Protein AF-A0A0R2KAX4-F1 (afdb_monomer)

InterPro domains:
  IPR001437 Transcription elongation factor, GreA/GreB, C-terminal [PF01272] (45-103)
  IPR023459 Transcription elongation factor GreA/GreB family [PTHR30437] (50-103)
  IPR036805 Transcription elongation factor, GreA/GreB, N-terminal domain superfamily [SSF46557] (6-61)
  IPR036953 Transcription elongation factor GreA/GreB, C-terminal domain superfamily [G3DSA:3.10.50.30] (38-103)

Organism: NCBI:txid695563

Radius of gyration: 21.83 Å; Cα contacts (8 Å, |Δi|>4): 83; chains: 1; bounding box: 52×24×52 Å

Sequence (103 aa):
MVYFQKMTPEGYKQIKDEIACLKKGRPRRIKILQAARALGDLSENTEYTEEYKIVGRMEADLADGKISFGSPLGQAIMKKEAGTTSTVEAPAGEYKVTIVEVK

Structure (mmCIF, N/CA/C/O backbone):
data_AF-A0A0R2KAX4-F1
#
_entry.id   AF-A0A0R2KAX4-F1
#
loop_
_atom_site.group_PDB
_atom_site.id
_atom_site.type_symbol
_atom_site.label_atom_id
_atom_site.label_alt_id
_atom_site.label_comp_id
_atom_site.label_asym_id
_atom_site.label_entity_id
_atom_site.label_seq_id
_atom_site.pdbx_PDB_ins_code
_atom_site.Cartn_x
_atom_site.Cartn_y
_atom_site.Cartn_z
_atom_site.occupancy
_atom_site.B_iso_or_equiv
_atom_site.auth_seq_id
_atom_site.auth_comp_id
_atom_site.auth_asym_id
_atom_site.auth_atom_id
_atom_site.pdbx_PDB_model_num
ATOM 1 N N . MET A 1 1 ? -3.746 -12.790 18.850 1.00 40.81 1 MET A N 1
ATOM 2 C CA . MET A 1 1 ? -3.837 -12.607 20.315 1.00 40.81 1 MET A CA 1
ATOM 3 C C . MET A 1 1 ? -4.857 -11.506 20.576 1.00 40.81 1 MET A C 1
ATOM 5 O O . MET A 1 1 ? -4.708 -10.435 20.006 1.00 40.81 1 MET A O 1
ATOM 9 N N . VAL A 1 2 ? -5.943 -11.787 21.301 1.00 46.19 2 VAL A N 1
ATOM 10 C CA . VAL A 1 2 ? -6.999 -10.797 21.588 1.00 46.19 2 VAL A CA 1
ATOM 11 C C . VAL A 1 2 ? -6.645 -10.105 22.899 1.00 46.19 2 VAL A C 1
ATOM 13 O O . VAL A 1 2 ? -6.591 -10.754 23.940 1.00 46.19 2 VAL A O 1
ATOM 16 N N . TYR A 1 3 ? -6.369 -8.805 22.848 1.00 45.81 3 TYR A N 1
ATOM 17 C CA . TYR A 1 3 ? -6.066 -8.015 24.037 1.00 45.81 3 TYR A CA 1
ATOM 18 C C . TYR A 1 3 ? -7.372 -7.501 24.643 1.00 45.81 3 TYR A C 1
ATOM 20 O O . TYR A 1 3 ? -8.076 -6.696 24.036 1.00 45.81 3 TYR A O 1
ATOM 28 N N . PHE A 1 4 ? -7.706 -7.973 25.843 1.00 48.31 4 PHE A N 1
ATOM 29 C CA . PHE A 1 4 ? -8.834 -7.450 26.607 1.00 48.31 4 PHE A CA 1
ATOM 30 C C . PHE A 1 4 ? -8.403 -6.186 27.354 1.00 48.31 4 PHE A C 1
ATOM 32 O O . PHE A 1 4 ? -7.695 -6.248 28.357 1.00 48.31 4 PHE A O 1
ATOM 39 N N . GLN A 1 5 ? -8.843 -5.032 26.860 1.00 62.12 5 GLN A N 1
ATOM 40 C CA . GLN A 1 5 ? -8.788 -3.774 27.601 1.00 62.12 5 GLN A CA 1
ATOM 41 C C . GLN A 1 5 ? -9.857 -3.812 28.702 1.00 62.12 5 GLN A C 1
ATOM 43 O O . GLN A 1 5 ? -11.041 -4.007 28.416 1.00 62.12 5 GLN A O 1
ATOM 48 N N . LYS A 1 6 ? -9.451 -3.665 29.971 1.00 63.69 6 LYS A N 1
ATOM 49 C CA . LYS A 1 6 ? -10.396 -3.562 31.092 1.00 63.69 6 LYS A CA 1
ATOM 50 C C . LYS A 1 6 ? -11.102 -2.213 31.003 1.00 63.69 6 LYS A C 1
ATOM 52 O O . LYS A 1 6 ? -10.469 -1.174 31.142 1.00 63.69 6 LYS A O 1
ATOM 57 N N . MET A 1 7 ? -12.409 -2.245 30.780 1.00 71.75 7 MET A N 1
ATOM 58 C CA . MET A 1 7 ? -13.244 -1.057 30.662 1.00 71.75 7 MET A CA 1
ATOM 59 C C . MET A 1 7 ? -14.323 -1.071 31.742 1.00 71.75 7 MET A C 1
ATOM 61 O O . MET A 1 7 ? -14.827 -2.133 32.110 1.00 71.75 7 MET A O 1
ATOM 65 N N . THR A 1 8 ? -14.676 0.104 32.259 1.00 81.06 8 THR A N 1
ATOM 66 C CA . THR A 1 8 ? -15.799 0.244 33.189 1.00 81.06 8 THR A CA 1
ATOM 67 C C . THR A 1 8 ? -17.122 -0.031 32.458 1.00 81.06 8 THR A C 1
ATOM 69 O O . THR A 1 8 ? -17.225 0.216 31.250 1.00 81.06 8 THR A O 1
ATOM 72 N N . PRO A 1 9 ? -18.160 -0.537 33.147 1.00 76.56 9 PRO A N 1
ATOM 73 C CA . PRO A 1 9 ? -19.460 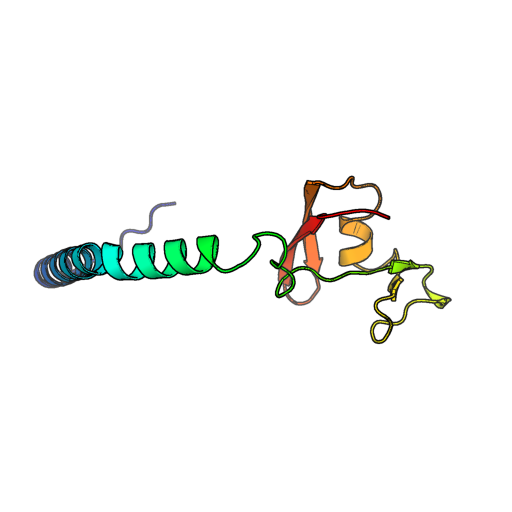-0.811 32.524 1.00 76.56 9 PRO A CA 1
ATOM 74 C C . PRO A 1 9 ? -20.086 0.440 31.880 1.00 76.56 9 PRO A C 1
ATOM 76 O O . PRO A 1 9 ? -20.763 0.341 30.856 1.00 76.56 9 PRO A O 1
ATOM 79 N N . GLU A 1 10 ? -19.798 1.626 32.419 1.00 80.31 10 GLU A N 1
ATOM 80 C CA . GLU A 1 10 ? -20.216 2.914 31.857 1.00 80.31 10 GLU A CA 1
ATOM 81 C C . GLU A 1 10 ? -19.455 3.277 30.578 1.00 80.31 10 GLU A C 1
ATOM 83 O O . GLU A 1 10 ? -20.065 3.736 29.612 1.00 80.31 10 GLU A O 1
ATOM 88 N N . GLY A 1 11 ? -18.139 3.038 30.536 1.00 80.00 11 GLY A N 1
ATOM 89 C CA . GLY A 1 11 ? -17.328 3.245 29.334 1.00 80.00 11 GLY A CA 1
ATOM 90 C C . GLY A 1 11 ? -17.769 2.332 28.189 1.00 80.00 11 GLY A C 1
ATOM 91 O O . GLY A 1 11 ? -17.888 2.776 27.049 1.00 80.00 11 GLY A O 1
ATOM 92 N N . TYR A 1 12 ? -18.131 1.079 28.496 1.00 81.75 12 TYR A N 1
ATOM 93 C CA . TYR A 1 12 ? -18.675 0.152 27.499 1.00 81.75 12 TYR A CA 1
ATOM 94 C C . TYR A 1 12 ? -19.970 0.664 26.875 1.00 81.75 12 TYR A C 1
ATOM 96 O O . TYR A 1 12 ? -20.150 0.569 25.660 1.00 81.75 12 TYR A O 1
ATOM 104 N N . LYS A 1 13 ? -20.858 1.236 27.691 1.00 82.88 13 LYS A N 1
ATOM 105 C CA . LYS A 1 13 ? -22.117 1.807 27.214 1.00 82.88 13 LYS A CA 1
ATOM 106 C C . LYS A 1 13 ? -21.868 3.020 26.313 1.00 82.88 13 LYS A C 1
ATOM 108 O O . LYS A 1 13 ? -22.361 3.031 25.192 1.00 82.88 13 LYS A O 1
ATOM 113 N N . GLN A 1 14 ? -21.016 3.951 26.743 1.00 83.81 14 GLN A N 1
ATOM 114 C CA . GLN A 1 14 ? -20.649 5.141 25.963 1.00 83.81 14 GLN A CA 1
ATOM 115 C C . GLN A 1 14 ? -20.048 4.782 24.600 1.00 83.81 14 GLN A C 1
ATOM 117 O O . GLN A 1 14 ? -20.511 5.276 23.575 1.00 83.81 14 GLN A O 1
ATOM 122 N N . ILE A 1 15 ? -19.088 3.853 24.561 1.00 84.69 15 ILE A N 1
ATOM 123 C CA . ILE A 1 15 ? -18.477 3.410 23.299 1.00 84.69 15 ILE A CA 1
ATOM 124 C C . ILE A 1 15 ? -19.498 2.687 22.417 1.00 84.69 15 ILE A C 1
ATOM 126 O O . ILE A 1 15 ? -19.496 2.846 21.196 1.00 84.69 15 ILE A O 1
ATOM 130 N N . LYS A 1 16 ? -20.394 1.888 23.004 1.00 85.31 16 LYS A N 1
ATOM 131 C CA . LYS A 1 16 ? -21.425 1.174 22.243 1.00 85.31 16 LYS A CA 1
ATOM 132 C C . LYS A 1 16 ? -22.429 2.139 21.609 1.00 85.31 16 LYS A C 1
ATOM 134 O O . LYS A 1 16 ? -22.778 1.954 20.441 1.00 85.31 16 LYS A O 1
ATOM 139 N N . ASP A 1 17 ? -22.848 3.161 22.346 1.00 85.94 17 ASP A N 1
ATOM 140 C CA . ASP A 1 17 ? -23.719 4.229 21.851 1.00 85.94 17 ASP A CA 1
ATOM 141 C C . ASP A 1 17 ? -23.016 5.081 20.782 1.00 85.94 17 ASP A C 1
ATOM 143 O O . ASP A 1 17 ? -23.599 5.369 19.733 1.00 85.94 17 ASP A O 1
ATOM 147 N N . GLU A 1 18 ? -21.732 5.391 20.970 1.00 84.69 18 GLU A N 1
ATOM 148 C CA . GLU A 1 18 ? -20.924 6.108 19.983 1.00 84.69 18 GLU A CA 1
ATOM 149 C C . GLU A 1 18 ? -20.763 5.305 18.686 1.00 84.69 18 GLU A C 1
ATOM 151 O O . GLU A 1 18 ? -21.043 5.816 17.600 1.00 84.69 18 GLU A O 1
ATOM 156 N N . ILE A 1 19 ? -20.435 4.011 18.770 1.00 83.56 19 ILE A N 1
ATOM 157 C CA . ILE A 1 19 ? -20.391 3.115 17.605 1.00 83.56 19 ILE A CA 1
ATOM 158 C C . ILE A 1 19 ? -21.756 3.064 16.910 1.00 83.56 19 ILE A C 1
ATOM 160 O O . ILE A 1 19 ? -21.814 3.048 15.677 1.00 83.56 19 ILE A O 1
ATOM 164 N N . ALA A 1 20 ? -22.859 3.031 17.662 1.00 83.19 20 ALA A N 1
ATOM 165 C CA . ALA A 1 20 ? -24.202 3.024 17.091 1.00 83.19 20 ALA A CA 1
ATOM 166 C C . ALA A 1 20 ? -24.513 4.338 16.352 1.00 83.19 20 ALA A C 1
ATOM 168 O O . ALA A 1 20 ? -25.042 4.304 15.236 1.00 83.19 20 ALA A O 1
ATOM 169 N N . CYS A 1 21 ? -24.130 5.484 16.919 1.00 75.62 21 CYS A N 1
ATOM 170 C CA . CYS A 1 21 ? -24.288 6.798 16.298 1.00 75.62 21 CYS A CA 1
ATOM 171 C C . CYS A 1 21 ? -23.416 6.942 15.036 1.00 75.62 21 CYS A C 1
ATOM 173 O O . CYS A 1 21 ? -23.906 7.300 13.961 1.00 75.62 21 CYS A O 1
ATOM 175 N N . LEU A 1 22 ? -22.145 6.544 15.114 1.00 74.94 22 LEU A N 1
ATOM 176 C CA . LEU A 1 22 ? -21.212 6.557 13.984 1.00 74.94 22 LEU A CA 1
ATOM 177 C C . LEU A 1 22 ? -21.660 5.615 12.857 1.00 74.94 22 LEU A C 1
ATOM 179 O O . LEU A 1 22 ? -21.555 5.961 11.675 1.00 74.94 22 LEU A O 1
ATOM 183 N N . LYS A 1 23 ? -22.236 4.452 13.192 1.00 74.62 23 LYS A N 1
ATOM 184 C CA . LYS A 1 23 ? -22.844 3.544 12.205 1.00 74.62 23 LYS A CA 1
ATOM 185 C C . LYS A 1 23 ? -24.066 4.163 11.520 1.00 74.62 23 LYS A C 1
ATOM 187 O O . LYS A 1 23 ? -24.210 3.974 10.313 1.00 74.62 23 LYS A O 1
ATOM 192 N N . LYS A 1 24 ? -24.892 4.948 12.224 1.00 78.25 24 LYS A N 1
ATOM 193 C CA . LYS A 1 24 ? -26.014 5.695 11.616 1.00 78.25 24 LYS A CA 1
ATOM 194 C C . LYS A 1 24 ? -25.551 6.790 10.644 1.00 78.25 24 LYS A C 1
ATOM 196 O O . LYS A 1 24 ? -26.266 7.076 9.690 1.00 78.25 24 LYS A O 1
ATOM 201 N N . GLY A 1 25 ? -24.355 7.362 10.835 1.00 73.56 25 GLY A N 1
ATOM 202 C CA . GLY A 1 25 ? -23.736 8.343 9.922 1.00 73.56 25 GLY A CA 1
ATOM 203 C C . GLY A 1 25 ? -22.974 7.742 8.727 1.00 73.56 25 GLY A C 1
ATOM 204 O O . GLY A 1 25 ? -22.693 8.435 7.744 1.00 73.56 25 GLY A O 1
ATOM 205 N N . ARG A 1 26 ? -22.683 6.435 8.765 1.00 73.56 26 ARG A N 1
ATOM 206 C CA . ARG A 1 26 ? -22.030 5.664 7.693 1.00 73.56 26 ARG A CA 1
ATOM 207 C C . ARG A 1 26 ? -22.661 5.809 6.289 1.00 73.56 26 ARG A C 1
ATOM 209 O O . ARG A 1 26 ? -21.883 5.935 5.341 1.00 73.56 26 ARG A O 1
ATOM 216 N N . PRO A 1 27 ? -23.999 5.861 6.097 1.00 72.31 27 PRO A N 1
ATOM 217 C CA . PRO A 1 27 ? -24.595 5.971 4.761 1.00 72.31 27 PRO A CA 1
ATOM 218 C C . PRO A 1 27 ? -24.228 7.265 4.027 1.00 72.31 27 PRO A C 1
ATOM 220 O O . PRO A 1 27 ? -24.125 7.250 2.802 1.00 72.31 27 PRO A O 1
ATOM 223 N N . ARG A 1 28 ? -23.964 8.371 4.739 1.00 73.38 28 ARG A N 1
ATOM 224 C CA . ARG A 1 28 ? -23.543 9.627 4.097 1.00 73.38 28 ARG A CA 1
ATOM 225 C C . ARG A 1 28 ? -22.166 9.484 3.448 1.00 73.38 28 ARG A C 1
ATOM 227 O O . ARG A 1 28 ? -21.993 9.883 2.304 1.00 73.38 28 ARG A O 1
ATOM 234 N N . ARG A 1 29 ? -21.212 8.857 4.146 1.00 72.12 29 ARG A N 1
ATOM 235 C CA . ARG A 1 29 ? -19.851 8.626 3.627 1.00 72.12 29 ARG A CA 1
ATOM 236 C C . ARG A 1 29 ? -19.844 7.639 2.459 1.00 72.12 29 ARG A C 1
ATOM 238 O O . ARG A 1 29 ? -19.124 7.857 1.496 1.00 72.12 29 ARG A O 1
ATOM 245 N N . ILE A 1 30 ? -20.689 6.605 2.512 1.00 75.94 30 ILE A N 1
ATOM 246 C CA . ILE A 1 30 ? -20.830 5.633 1.416 1.00 75.94 30 ILE A CA 1
ATOM 247 C C . ILE A 1 30 ? -21.386 6.303 0.156 1.00 75.94 30 ILE A C 1
ATOM 249 O O . ILE A 1 30 ? -20.865 6.054 -0.923 1.00 75.94 30 ILE A O 1
ATOM 253 N N . LYS A 1 31 ? -22.389 7.185 0.275 1.00 77.12 31 LYS A N 1
ATOM 254 C CA . LYS A 1 31 ? -22.920 7.935 -0.877 1.00 77.12 31 LYS A CA 1
ATOM 255 C C . LYS A 1 31 ? -21.875 8.852 -1.509 1.00 77.12 31 LYS A C 1
ATOM 257 O O . LYS A 1 31 ? -21.790 8.911 -2.727 1.00 77.12 31 LYS A O 1
ATOM 262 N N . ILE A 1 32 ? -21.069 9.527 -0.687 1.00 74.94 32 ILE A N 1
ATOM 263 C CA . ILE A 1 32 ? -19.960 10.366 -1.165 1.00 74.94 32 ILE A CA 1
ATOM 264 C C . ILE A 1 32 ? -18.926 9.503 -1.905 1.00 74.94 32 ILE A C 1
ATOM 266 O O . ILE A 1 32 ? -18.531 9.850 -3.011 1.00 74.94 32 ILE A O 1
ATOM 270 N N . LEU A 1 33 ? -18.559 8.343 -1.346 1.00 71.38 33 LEU A N 1
ATOM 271 C CA . LEU A 1 33 ? -17.634 7.398 -1.981 1.00 71.38 33 LEU A CA 1
ATOM 272 C C . LEU A 1 33 ? -18.193 6.817 -3.292 1.00 71.38 33 LEU A C 1
ATOM 274 O O . LEU A 1 33 ? -17.458 6.667 -4.261 1.00 71.38 33 LEU A O 1
ATOM 278 N N . GLN A 1 34 ? -19.490 6.502 -3.343 1.00 73.38 34 GLN A N 1
ATOM 279 C CA . GLN A 1 34 ? -20.158 6.014 -4.553 1.00 73.38 34 GLN A CA 1
ATOM 280 C C . GLN A 1 34 ? -20.226 7.082 -5.645 1.00 73.38 34 GLN A C 1
ATOM 282 O O . GLN A 1 34 ? -19.977 6.769 -6.804 1.00 73.38 34 GLN A O 1
ATOM 287 N N . ALA A 1 35 ? -20.532 8.330 -5.284 1.00 69.31 35 ALA A N 1
ATOM 288 C CA . ALA A 1 35 ? -20.539 9.444 -6.225 1.00 69.31 35 ALA A CA 1
ATOM 289 C C . ALA A 1 35 ? -19.129 9.727 -6.765 1.00 69.31 35 ALA A C 1
ATOM 291 O O . ALA A 1 35 ? -18.972 9.889 -7.969 1.00 69.31 35 ALA A O 1
ATOM 292 N N . ALA A 1 36 ? -18.104 9.696 -5.906 1.00 66.31 36 ALA A N 1
ATOM 293 C CA . ALA A 1 36 ? -16.707 9.813 -6.326 1.00 66.31 36 ALA A CA 1
ATOM 294 C C . ALA A 1 36 ? -16.301 8.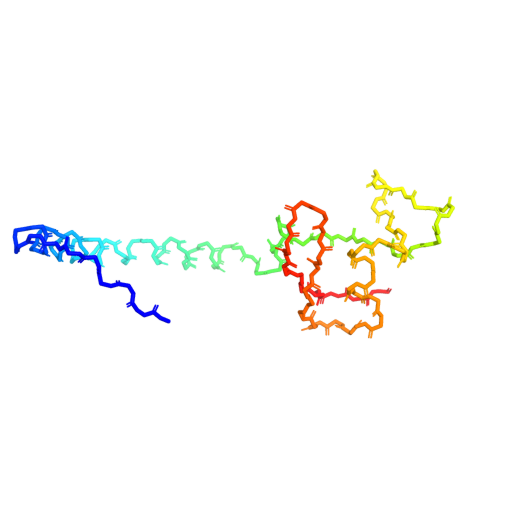681 -7.287 1.00 66.31 36 ALA A C 1
ATOM 296 O O . ALA A 1 36 ? -15.694 8.948 -8.316 1.00 66.31 36 ALA A O 1
ATOM 297 N N . ARG A 1 37 ? -16.723 7.436 -7.015 1.00 64.38 37 ARG A N 1
ATOM 298 C CA . ARG A 1 37 ? -16.491 6.282 -7.903 1.00 64.38 37 ARG A CA 1
ATOM 299 C C . ARG A 1 37 ? -17.208 6.389 -9.256 1.00 64.38 37 ARG A C 1
ATOM 301 O O . ARG A 1 37 ? -16.756 5.791 -10.221 1.00 64.38 37 ARG A O 1
ATOM 308 N N . ALA A 1 38 ? -18.350 7.074 -9.317 1.00 64.19 38 ALA A N 1
ATOM 309 C CA . ALA A 1 38 ? -19.098 7.282 -10.558 1.00 64.19 38 ALA A CA 1
ATOM 310 C C . ALA A 1 38 ? -18.581 8.481 -11.371 1.00 64.19 38 ALA A C 1
ATOM 312 O O . ALA A 1 38 ? -18.784 8.522 -12.580 1.00 64.19 38 ALA A O 1
ATOM 313 N N . LEU A 1 39 ? -17.958 9.456 -10.701 1.00 63.03 39 LEU A N 1
ATOM 314 C CA . LEU A 1 39 ? -17.419 10.670 -11.312 1.00 63.03 39 LEU A CA 1
ATOM 315 C C . LEU A 1 39 ? -15.971 10.494 -11.793 1.00 63.03 39 LEU A C 1
ATOM 317 O O . LEU A 1 39 ? -15.581 11.127 -12.766 1.00 63.03 39 LEU A O 1
ATOM 321 N N . GLY A 1 40 ? -15.187 9.666 -11.103 1.00 51.69 40 GLY A N 1
ATOM 322 C CA . GLY A 1 40 ? -13.780 9.432 -11.396 1.00 51.69 40 GLY A CA 1
ATOM 323 C C . GLY A 1 40 ? -13.559 8.023 -11.914 1.00 51.69 40 GLY A C 1
ATOM 324 O O . GLY A 1 40 ? -13.829 7.044 -11.215 1.00 51.69 40 GLY A O 1
ATOM 325 N N . ASP A 1 41 ? -13.067 7.948 -13.142 1.00 52.53 41 ASP A N 1
ATOM 326 C CA . ASP A 1 41 ? -12.449 6.780 -13.746 1.00 52.53 41 ASP A CA 1
ATOM 327 C C . ASP A 1 41 ? -11.589 6.044 -12.698 1.00 52.53 41 ASP A C 1
ATOM 329 O O . ASP A 1 41 ? -10.650 6.609 -12.136 1.00 52.53 41 ASP A O 1
ATOM 333 N N . LEU A 1 42 ? -11.908 4.780 -12.387 1.00 52.19 42 LEU A N 1
ATOM 334 C CA . LEU A 1 42 ? -11.133 3.981 -11.418 1.00 52.19 42 LEU A CA 1
ATOM 335 C C . LEU A 1 42 ? -9.665 3.776 -11.854 1.00 52.19 42 LEU A C 1
ATOM 337 O O . LEU A 1 42 ? -8.888 3.180 -11.108 1.00 52.19 42 LEU A O 1
ATOM 341 N N . SER A 1 43 ? -9.300 4.240 -13.052 1.00 51.59 43 SER A N 1
ATOM 342 C CA . SER A 1 43 ? -7.951 4.210 -13.601 1.00 51.59 43 SER A CA 1
ATOM 343 C C . SER A 1 43 ? -6.977 5.171 -12.907 1.00 51.59 43 SER A C 1
ATOM 345 O O . SER A 1 43 ? -5.770 4.975 -13.022 1.00 51.59 43 SER A O 1
ATOM 347 N N . GLU A 1 44 ? -7.454 6.183 -12.176 1.00 48.31 44 GLU A N 1
ATOM 348 C CA . GLU A 1 44 ? -6.596 7.185 -11.525 1.00 48.31 44 GLU A CA 1
ATOM 349 C C . GLU A 1 44 ? -6.386 6.907 -10.030 1.00 48.31 44 GLU A C 1
ATOM 351 O O . GLU A 1 44 ? -6.453 7.796 -9.188 1.00 48.31 44 GLU A O 1
ATOM 356 N N . ASN A 1 45 ? -6.037 5.673 -9.661 1.00 50.66 45 ASN A N 1
ATOM 357 C CA . ASN A 1 45 ? -5.310 5.446 -8.401 1.00 50.66 45 ASN A CA 1
ATOM 358 C C . ASN A 1 45 ? -3.827 5.873 -8.545 1.00 50.66 45 ASN A C 1
ATOM 360 O O . ASN A 1 45 ? -2.910 5.197 -8.071 1.00 50.66 45 ASN A O 1
ATOM 364 N N . THR A 1 46 ? -3.584 6.965 -9.271 1.00 51.53 46 THR A N 1
ATOM 365 C CA . THR A 1 46 ? -2.277 7.548 -9.594 1.00 51.53 46 THR A CA 1
ATOM 366 C C . THR A 1 46 ? -1.618 8.173 -8.369 1.00 51.53 46 THR A C 1
ATOM 368 O O . THR A 1 46 ? -0.398 8.238 -8.320 1.00 51.53 46 THR A O 1
ATOM 371 N N . GLU A 1 47 ? -2.383 8.531 -7.331 1.00 53.31 47 GLU A N 1
ATOM 372 C CA . GLU A 1 47 ? -1.825 9.060 -6.075 1.00 53.31 47 GLU A CA 1
ATOM 373 C C . GLU A 1 47 ? -0.985 8.032 -5.286 1.00 53.31 47 GLU A C 1
ATOM 375 O O . GLU A 1 47 ? -0.194 8.420 -4.432 1.00 53.31 47 GLU A O 1
ATOM 380 N N . TYR A 1 48 ? -1.126 6.728 -5.564 1.00 56.53 48 TYR A N 1
ATOM 381 C CA . TYR A 1 48 ? -0.381 5.651 -4.886 1.00 56.53 48 TYR A CA 1
ATOM 382 C C . TYR A 1 48 ? 0.404 4.744 -5.840 1.00 56.53 48 TYR A C 1
ATOM 384 O O . TYR A 1 48 ? 0.952 3.726 -5.409 1.00 56.53 48 TYR A O 1
ATOM 392 N N . THR A 1 49 ? 0.427 5.074 -7.131 1.00 67.69 49 THR A N 1
ATOM 393 C CA . THR A 1 49 ? 1.100 4.270 -8.153 1.00 67.69 49 THR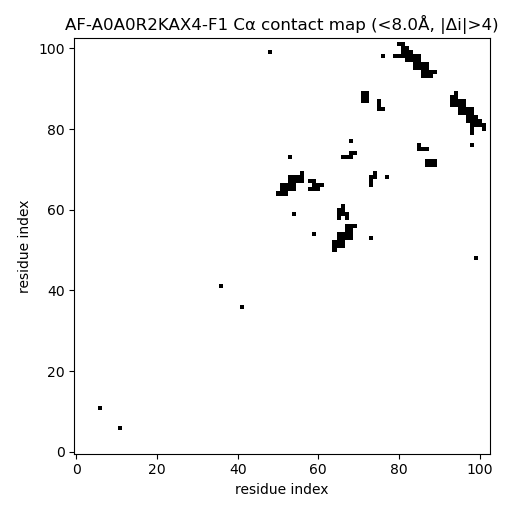 A CA 1
ATOM 394 C C . THR A 1 49 ? 2.310 5.040 -8.648 1.00 67.69 49 THR A C 1
ATOM 396 O O . THR A 1 49 ? 2.164 6.051 -9.325 1.00 67.69 49 THR A O 1
ATOM 399 N N . GLU A 1 50 ? 3.502 4.555 -8.314 1.00 75.81 50 GLU A N 1
ATOM 400 C CA . GLU A 1 50 ? 4.761 5.154 -8.752 1.00 75.81 50 GLU A CA 1
ATOM 401 C C . GLU A 1 50 ? 5.469 4.240 -9.754 1.00 75.81 50 GLU A C 1
ATOM 403 O O . GLU A 1 50 ? 5.541 3.022 -9.563 1.00 75.81 50 GLU A O 1
ATOM 408 N N . GLU A 1 51 ? 5.970 4.829 -10.842 1.00 82.19 51 GLU A N 1
ATOM 409 C CA . GLU A 1 51 ? 6.709 4.119 -11.885 1.00 82.19 51 GLU A CA 1
ATOM 410 C C . GLU A 1 51 ? 8.210 4.210 -11.591 1.00 82.19 51 GLU A C 1
ATOM 412 O O . GLU A 1 51 ? 8.762 5.296 -11.426 1.00 82.19 51 GLU A O 1
ATOM 417 N N . TYR A 1 52 ? 8.874 3.055 -11.534 1.00 84.69 52 TYR A N 1
ATOM 418 C CA . TYR A 1 52 ? 10.304 2.964 -11.267 1.00 84.69 52 TYR A CA 1
ATOM 419 C C . TYR A 1 52 ? 10.991 2.078 -12.297 1.00 84.69 52 TYR A C 1
ATOM 421 O O . TYR A 1 52 ? 10.492 1.008 -12.652 1.00 84.69 52 TYR A O 1
ATOM 429 N N . LYS A 1 53 ? 12.188 2.482 -12.726 1.00 86.25 53 LYS A N 1
ATOM 430 C CA . LYS A 1 53 ? 13.014 1.707 -13.652 1.00 86.25 53 LYS A CA 1
ATOM 431 C C . LYS A 1 53 ? 14.149 1.016 -12.913 1.00 8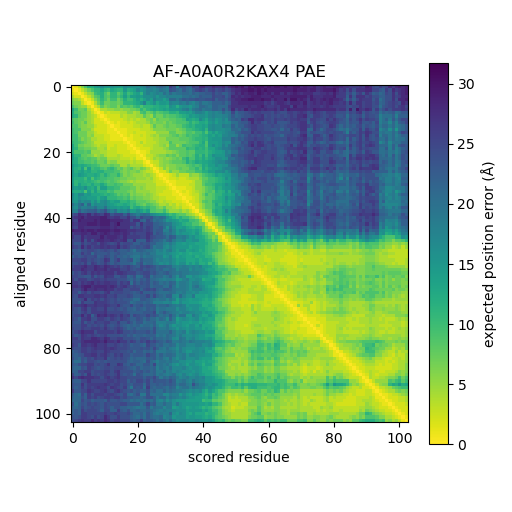6.25 53 LYS A C 1
ATOM 433 O O . LYS A 1 53 ? 14.986 1.674 -12.298 1.00 86.25 53 LYS A O 1
ATOM 438 N N . ILE A 1 54 ? 14.213 -0.310 -13.007 1.00 86.75 54 ILE A N 1
ATOM 439 C CA . ILE A 1 54 ? 15.313 -1.080 -12.421 1.00 86.75 54 ILE A CA 1
ATOM 440 C C . ILE A 1 54 ? 16.541 -0.971 -13.330 1.00 86.75 54 ILE A C 1
ATOM 442 O O . ILE A 1 54 ? 16.489 -1.343 -14.501 1.00 86.75 54 ILE A O 1
A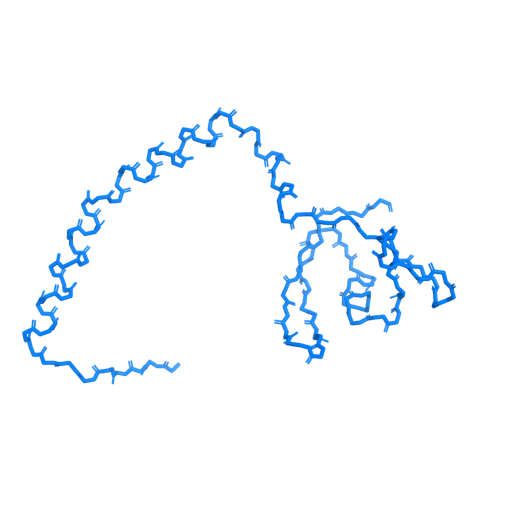TOM 446 N N . VAL A 1 55 ? 17.649 -0.471 -12.789 1.00 87.94 55 VAL A N 1
ATOM 447 C CA . VAL A 1 55 ? 18.912 -0.252 -13.513 1.00 87.94 55 VAL A CA 1
ATOM 448 C C . VAL A 1 55 ? 20.119 -0.801 -12.744 1.00 87.94 55 VAL A C 1
ATOM 450 O O . VAL A 1 55 ? 20.006 -1.282 -11.608 1.00 87.94 55 VAL A O 1
ATOM 453 N N . GLY A 1 56 ? 21.300 -0.759 -13.367 1.00 87.31 56 GLY A N 1
ATOM 454 C CA . GLY A 1 56 ? 22.563 -1.102 -12.718 1.00 87.31 56 GLY A CA 1
ATOM 455 C C . GLY A 1 56 ? 22.930 -0.133 -11.589 1.00 87.31 56 GLY A C 1
ATOM 456 O O . GLY A 1 56 ? 22.483 1.009 -11.559 1.00 87.31 56 GLY A O 1
ATOM 457 N N . ARG A 1 57 ? 23.797 -0.560 -10.658 1.00 84.88 57 ARG A N 1
ATOM 458 C CA . ARG A 1 57 ? 24.258 0.293 -9.539 1.00 84.88 57 ARG A CA 1
ATOM 459 C C . ARG A 1 57 ? 24.862 1.628 -9.986 1.00 84.88 57 ARG A C 1
ATOM 461 O O . ARG A 1 57 ? 24.743 2.599 -9.256 1.00 84.88 57 ARG A O 1
ATOM 468 N N . MET A 1 58 ? 25.516 1.658 -11.145 1.00 86.31 58 MET A N 1
ATOM 469 C CA . MET A 1 58 ? 26.177 2.859 -11.667 1.00 86.31 58 MET A CA 1
ATOM 470 C C . MET A 1 58 ? 25.207 3.857 -12.315 1.00 86.31 58 MET A C 1
ATOM 472 O O . MET A 1 58 ? 25.572 5.008 -12.500 1.00 86.31 58 MET A O 1
ATOM 476 N N . GLU A 1 59 ? 23.990 3.424 -12.651 1.00 83.62 59 GLU A N 1
ATOM 477 C CA . GLU A 1 59 ? 22.985 4.216 -13.378 1.00 83.62 59 GLU A CA 1
ATOM 478 C C . GLU A 1 59 ? 21.782 4.589 -12.499 1.00 83.62 59 GLU A C 1
ATOM 480 O O . GLU A 1 59 ? 20.807 5.163 -12.983 1.00 83.62 59 GLU A O 1
ATOM 485 N N . ALA A 1 60 ? 21.816 4.210 -11.219 1.00 86.62 60 ALA A N 1
ATOM 486 C CA . ALA A 1 60 ? 20.729 4.444 -10.285 1.00 86.62 60 ALA A CA 1
ATOM 487 C C . ALA A 1 60 ? 20.651 5.922 -9.901 1.00 86.62 60 ALA A C 1
ATOM 489 O O . ALA A 1 60 ? 21.628 6.502 -9.432 1.00 86.62 60 ALA A O 1
ATOM 490 N N . ASP A 1 61 ? 19.464 6.495 -10.063 1.00 85.88 61 ASP A N 1
ATOM 491 C CA . ASP A 1 61 ? 19.171 7.896 -9.802 1.00 85.88 61 ASP A CA 1
ATOM 492 C C . ASP A 1 61 ? 17.722 8.011 -9.310 1.00 85.88 61 ASP A C 1
ATOM 494 O O . ASP A 1 61 ? 16.778 7.772 -10.061 1.00 85.88 61 ASP A O 1
ATOM 498 N N .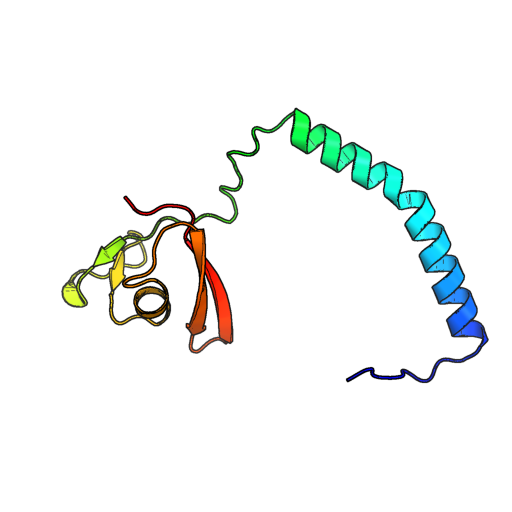 LEU A 1 62 ? 17.532 8.329 -8.024 1.00 81.44 62 LEU A N 1
ATOM 499 C CA . LEU A 1 62 ? 16.189 8.420 -7.441 1.00 81.44 62 LEU A CA 1
ATOM 500 C C . LEU A 1 62 ? 15.399 9.621 -7.974 1.00 81.44 62 LEU A C 1
ATOM 502 O O . LEU A 1 62 ? 14.173 9.554 -7.986 1.00 81.44 62 LEU A O 1
ATOM 506 N N . ALA A 1 63 ? 16.069 10.698 -8.398 1.00 83.69 63 ALA A N 1
ATOM 507 C CA . ALA A 1 63 ? 15.386 11.874 -8.934 1.00 83.69 63 ALA A CA 1
ATOM 508 C C . ALA A 1 63 ? 14.750 11.569 -10.299 1.00 83.69 63 ALA A C 1
ATOM 510 O O . ALA A 1 63 ? 13.697 12.111 -10.620 1.00 83.69 63 ALA A O 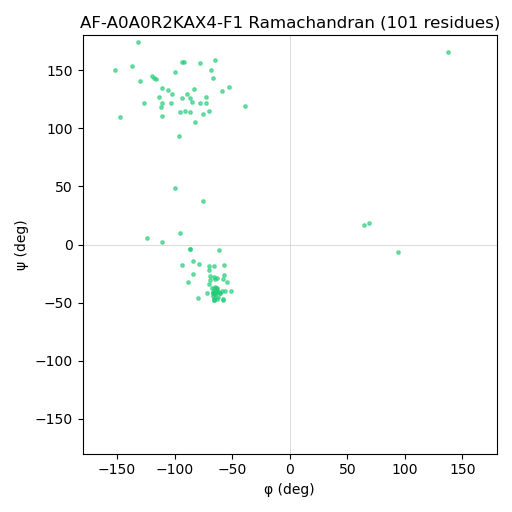1
ATOM 511 N N . ASP A 1 64 ? 15.358 10.655 -11.056 1.00 82.25 64 ASP A N 1
ATOM 512 C CA . ASP A 1 64 ? 14.887 10.188 -12.362 1.00 82.25 64 ASP A CA 1
ATOM 513 C C . ASP A 1 64 ? 14.049 8.889 -12.279 1.00 82.25 64 ASP A C 1
ATOM 515 O O . ASP A 1 64 ? 13.798 8.238 -13.293 1.00 82.25 64 ASP A O 1
ATOM 519 N N . GLY A 1 65 ? 13.661 8.449 -11.071 1.00 82.81 65 GLY A N 1
ATOM 520 C CA . GLY A 1 65 ? 12.885 7.214 -10.867 1.00 82.81 65 GLY A CA 1
ATOM 521 C C . GLY A 1 65 ? 13.656 5.920 -11.177 1.00 82.81 65 GLY A C 1
ATOM 522 O O . GLY A 1 65 ? 13.062 4.858 -11.377 1.00 82.81 65 GLY A O 1
ATOM 523 N N . LYS A 1 66 ? 14.991 5.974 -11.225 1.00 88.00 66 LYS A N 1
ATOM 524 C CA . LYS A 1 66 ? 15.875 4.838 -11.515 1.00 88.00 66 LYS A CA 1
ATOM 525 C C . LYS A 1 66 ? 16.378 4.197 -10.230 1.00 88.00 66 LYS A C 1
ATOM 527 O O . LYS A 1 66 ? 17.185 4.756 -9.490 1.00 88.00 66 LYS A O 1
ATOM 532 N N . ILE A 1 67 ? 15.962 2.962 -9.989 1.00 88.25 67 ILE A N 1
ATOM 533 C CA . ILE A 1 67 ? 16.320 2.202 -8.794 1.00 88.25 67 ILE A CA 1
ATOM 534 C C . ILE A 1 67 ? 17.351 1.136 -9.155 1.00 88.25 67 ILE A C 1
ATOM 536 O O . ILE A 1 67 ? 17.173 0.374 -10.100 1.00 88.25 67 ILE A O 1
ATOM 540 N N . SER A 1 68 ? 18.426 1.022 -8.372 1.00 88.69 68 SER A N 1
ATOM 541 C CA . SER A 1 68 ? 19.367 -0.086 -8.567 1.00 88.69 68 SER A CA 1
ATOM 542 C C . SER A 1 68 ? 18.720 -1.435 -8.231 1.00 88.69 68 SER A C 1
ATOM 544 O O . SER A 1 68 ? 18.025 -1.554 -7.219 1.00 88.69 68 SER A O 1
ATOM 546 N N . PHE A 1 69 ? 19.047 -2.491 -8.979 1.00 84.75 69 PHE A N 1
ATOM 547 C CA . PHE A 1 69 ? 18.654 -3.868 -8.623 1.00 84.75 69 PHE A CA 1
ATOM 548 C C . PHE A 1 69 ? 19.137 -4.307 -7.224 1.00 84.75 69 PHE A C 1
ATOM 550 O O . PHE A 1 69 ? 18.670 -5.305 -6.684 1.00 84.75 69 PHE A O 1
ATOM 557 N N . GLY A 1 70 ? 20.114 -3.597 -6.649 1.00 84.56 70 GLY A N 1
ATOM 558 C CA . GLY A 1 70 ? 20.663 -3.866 -5.325 1.00 84.56 70 GLY A CA 1
ATOM 559 C C . GLY A 1 70 ? 19.906 -3.205 -4.173 1.00 84.56 70 GLY A C 1
ATOM 560 O O . GLY A 1 70 ? 20.302 -3.422 -3.031 1.00 84.56 70 GLY A O 1
ATOM 561 N N . SER A 1 71 ? 18.880 -2.390 -4.441 1.00 86.81 71 SER A N 1
ATOM 562 C CA . SER A 1 71 ? 18.072 -1.776 -3.383 1.00 86.81 71 SER A CA 1
ATOM 563 C C . SER A 1 71 ? 17.072 -2.784 -2.799 1.00 86.81 71 SER A C 1
ATOM 565 O O . SER A 1 71 ? 16.678 -3.713 -3.506 1.00 86.81 71 SER A O 1
ATOM 567 N N . PRO A 1 72 ? 16.605 -2.601 -1.549 1.00 87.06 72 PRO A N 1
ATOM 568 C CA . PRO A 1 72 ? 15.592 -3.480 -0.966 1.00 87.06 72 PRO A CA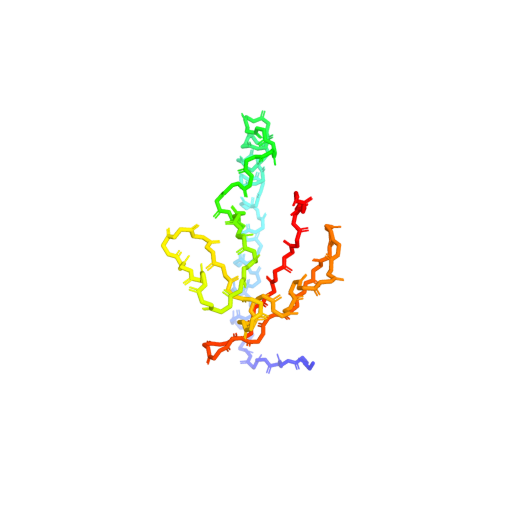 1
ATOM 569 C C . PRO A 1 72 ? 14.313 -3.552 -1.807 1.00 87.06 72 PRO A C 1
ATOM 571 O O . PRO A 1 72 ? 13.766 -4.630 -2.019 1.00 87.06 72 PRO A O 1
ATOM 574 N N . LEU A 1 73 ? 13.879 -2.408 -2.350 1.00 85.31 73 LEU A N 1
ATOM 575 C CA . LEU A 1 73 ? 12.720 -2.331 -3.237 1.00 85.31 73 LEU A CA 1
ATOM 576 C C . LEU A 1 73 ? 12.977 -3.079 -4.546 1.00 85.31 73 LEU A C 1
ATOM 578 O O . LEU A 1 73 ? 12.167 -3.913 -4.937 1.00 85.31 73 LEU A O 1
ATOM 582 N N . GLY A 1 74 ? 14.130 -2.833 -5.175 1.00 85.81 74 GLY A N 1
ATOM 583 C CA . GLY A 1 74 ? 14.542 -3.487 -6.414 1.00 85.81 74 GLY A CA 1
ATOM 584 C C . GLY A 1 74 ? 14.602 -5.004 -6.260 1.00 85.81 74 GLY A C 1
ATOM 585 O O . GLY A 1 74 ? 14.024 -5.710 -7.072 1.00 85.81 74 GLY A O 1
ATOM 586 N N . GLN A 1 75 ? 15.216 -5.510 -5.188 1.00 85.56 75 GLN A N 1
ATOM 587 C CA . GLN A 1 75 ? 15.312 -6.946 -4.901 1.00 85.56 75 GLN A CA 1
ATOM 588 C C . GLN A 1 75 ? 13.950 -7.599 -4.646 1.00 85.56 75 GLN A C 1
ATOM 590 O O . GLN A 1 75 ? 13.736 -8.734 -5.071 1.00 85.56 75 GLN A O 1
ATOM 595 N N . ALA A 1 76 ? 13.034 -6.892 -3.980 1.00 84.69 76 ALA A N 1
ATOM 596 C CA . ALA A 1 76 ? 11.709 -7.406 -3.653 1.00 84.69 76 ALA A CA 1
ATOM 597 C C . ALA A 1 76 ? 10.797 -7.548 -4.883 1.00 84.69 76 ALA A C 1
ATOM 599 O O . ALA A 1 76 ? 9.984 -8.472 -4.933 1.00 84.69 76 ALA A O 1
ATOM 600 N N . ILE A 1 77 ? 10.935 -6.656 -5.871 1.00 84.31 77 ILE A N 1
ATOM 601 C CA . ILE A 1 77 ? 10.154 -6.696 -7.120 1.00 84.31 77 ILE A CA 1
ATOM 602 C C . ILE A 1 77 ? 10.876 -7.444 -8.254 1.00 84.31 77 ILE A C 1
ATOM 604 O O . ILE A 1 77 ? 10.239 -7.861 -9.220 1.00 84.31 77 ILE A O 1
ATOM 608 N N . MET A 1 78 ? 12.196 -7.649 -8.155 1.00 81.31 78 MET A N 1
ATOM 609 C CA . MET A 1 78 ? 12.978 -8.354 -9.174 1.00 81.31 78 MET A CA 1
ATOM 610 C C . MET A 1 78 ? 12.446 -9.780 -9.370 1.00 81.31 78 MET A C 1
ATOM 612 O O . MET A 1 78 ? 12.279 -10.530 -8.408 1.00 81.31 78 MET A O 1
ATOM 616 N N . LYS A 1 79 ? 12.236 -10.184 -10.630 1.00 78.44 79 LYS A N 1
ATOM 617 C CA . LYS A 1 79 ? 11.685 -11.501 -11.025 1.00 78.44 79 LYS A CA 1
ATOM 618 C C . LYS A 1 79 ? 10.240 -11.765 -10.572 1.00 78.44 79 LYS A C 1
ATOM 620 O O . LYS A 1 79 ? 9.816 -12.921 -10.557 1.00 78.44 79 LYS A O 1
ATOM 625 N N . LYS A 1 80 ? 9.491 -10.734 -10.187 1.00 81.12 80 LYS A N 1
ATOM 626 C CA . LYS A 1 80 ? 8.058 -10.835 -9.899 1.00 81.12 80 LYS A CA 1
ATOM 627 C C . LYS A 1 80 ? 7.255 -10.333 -11.093 1.00 81.12 80 LYS A C 1
ATOM 629 O O . LYS A 1 80 ? 7.695 -9.444 -11.814 1.00 81.12 80 LYS A O 1
ATOM 634 N N . GLU A 1 81 ? 6.083 -10.917 -11.290 1.00 78.50 81 GLU A N 1
ATOM 635 C CA . GLU A 1 81 ? 5.179 -10.554 -12.380 1.00 78.50 81 GLU A CA 1
ATOM 636 C C . GLU A 1 81 ? 4.160 -9.506 -11.917 1.00 78.50 81 GLU A C 1
ATOM 638 O O . GLU A 1 81 ? 3.861 -9.396 -10.718 1.00 78.50 81 GLU A O 1
ATOM 643 N N . ALA A 1 82 ? 3.612 -8.751 -12.875 1.00 81.88 82 ALA A N 1
ATOM 644 C CA . ALA A 1 82 ? 2.512 -7.823 -12.630 1.00 81.88 82 ALA A CA 1
ATOM 645 C C . ALA A 1 82 ? 1.347 -8.535 -11.917 1.00 81.88 82 ALA A C 1
ATOM 647 O O . ALA A 1 82 ? 0.985 -9.662 -12.249 1.00 81.88 82 ALA A O 1
ATOM 648 N N . GLY A 1 83 ? 0.793 -7.889 -10.894 1.00 80.75 83 GLY A N 1
ATOM 649 C CA . GLY A 1 83 ? -0.225 -8.438 -9.997 1.00 80.75 83 GLY A CA 1
ATOM 650 C C . GLY A 1 83 ? 0.323 -9.078 -8.718 1.00 80.75 83 GLY A C 1
ATOM 651 O O . GLY A 1 83 ? -0.458 -9.418 -7.829 1.00 80.75 83 GLY A O 1
ATOM 652 N N . THR A 1 84 ? 1.646 -9.218 -8.570 1.00 81.50 84 THR A N 1
ATOM 653 C CA . THR A 1 84 ? 2.238 -9.793 -7.354 1.00 81.50 84 THR A CA 1
ATOM 654 C C . THR A 1 84 ? 2.469 -8.730 -6.281 1.00 81.50 84 THR A C 1
ATOM 656 O O . THR A 1 84 ? 3.155 -7.731 -6.506 1.00 81.50 84 THR A O 1
ATOM 659 N N . THR A 1 85 ? 1.948 -8.969 -5.076 1.00 83.62 85 THR A N 1
ATOM 660 C CA . THR A 1 85 ? 2.287 -8.186 -3.881 1.00 83.62 85 THR A CA 1
ATOM 661 C C . THR A 1 85 ? 3.559 -8.734 -3.239 1.00 83.62 85 THR A C 1
ATOM 663 O O . THR A 1 85 ? 3.609 -9.904 -2.857 1.00 83.62 85 THR A O 1
ATOM 666 N N . SER A 1 86 ? 4.574 -7.884 -3.094 1.00 83.12 86 SER A N 1
ATOM 667 C CA . SER A 1 86 ? 5.849 -8.215 -2.455 1.00 83.12 86 SER A CA 1
ATOM 668 C C . SER A 1 86 ? 6.074 -7.356 -1.217 1.00 83.12 86 SER A C 1
ATOM 670 O O . SER A 1 86 ? 5.709 -6.182 -1.164 1.00 83.12 86 SER A O 1
ATOM 672 N N . THR A 1 87 ? 6.673 -7.964 -0.203 1.00 85.62 87 THR A N 1
ATOM 673 C CA . THR A 1 87 ? 7.083 -7.277 1.019 1.00 85.62 87 THR A CA 1
ATOM 674 C C . THR A 1 87 ? 8.505 -6.755 0.838 1.00 85.62 87 THR A C 1
ATOM 676 O O . THR A 1 87 ? 9.387 -7.505 0.424 1.00 85.62 87 THR A O 1
ATOM 679 N N . VAL A 1 88 ? 8.714 -5.476 1.131 1.00 86.06 88 VAL A N 1
ATOM 680 C CA . VAL A 1 88 ? 9.997 -4.781 1.031 1.00 86.06 88 VAL A CA 1
ATOM 681 C C . VAL A 1 88 ? 10.485 -4.463 2.434 1.00 86.06 88 VAL A C 1
ATOM 683 O O . VAL A 1 88 ? 9.821 -3.747 3.181 1.00 86.06 88 VAL A O 1
ATOM 686 N N . GLU A 1 89 ? 11.669 -4.952 2.779 1.00 83.50 89 GLU A N 1
ATOM 687 C CA . GLU A 1 89 ? 12.318 -4.662 4.057 1.00 83.50 89 GLU A CA 1
ATOM 688 C C . GLU A 1 89 ? 13.304 -3.501 3.876 1.00 83.50 89 GLU A C 1
ATOM 690 O O . GLU A 1 89 ? 14.454 -3.696 3.481 1.00 83.50 89 GLU A O 1
ATOM 695 N N . ALA A 1 90 ? 12.859 -2.267 4.123 1.00 82.88 90 ALA A N 1
ATOM 696 C CA . ALA A 1 90 ? 13.745 -1.107 4.097 1.00 82.88 90 ALA A CA 1
ATOM 697 C C . ALA A 1 90 ? 14.323 -0.806 5.493 1.00 82.88 90 ALA A C 1
ATOM 699 O O . ALA A 1 90 ? 13.705 -1.138 6.504 1.00 82.88 90 ALA A O 1
ATOM 700 N N . PRO A 1 91 ? 15.471 -0.102 5.588 1.00 80.31 91 PRO A N 1
ATOM 701 C CA . PRO A 1 91 ? 16.066 0.278 6.875 1.00 80.31 91 PRO A CA 1
ATOM 702 C C . PRO A 1 91 ? 15.128 1.093 7.780 1.00 80.31 91 PRO A C 1
ATOM 704 O O . PRO A 1 91 ? 15.274 1.078 8.997 1.00 80.31 91 PRO A O 1
ATOM 707 N N . ALA A 1 92 ? 14.172 1.809 7.180 1.00 76.81 92 ALA A N 1
ATOM 708 C CA . ALA A 1 92 ? 13.175 2.622 7.873 1.00 76.81 92 ALA A CA 1
ATOM 709 C C . ALA A 1 92 ? 11.912 1.839 8.294 1.00 76.81 92 ALA A C 1
ATOM 711 O O . ALA A 1 92 ? 11.038 2.410 8.944 1.00 76.81 92 ALA A O 1
ATOM 712 N N . GLY A 1 93 ? 11.800 0.558 7.928 1.00 79.25 93 GLY A N 1
ATOM 713 C CA . GLY A 1 93 ? 10.641 -0.289 8.205 1.00 79.25 93 GLY A CA 1
ATOM 714 C C . GLY A 1 93 ? 10.233 -1.160 7.015 1.00 79.25 93 GLY 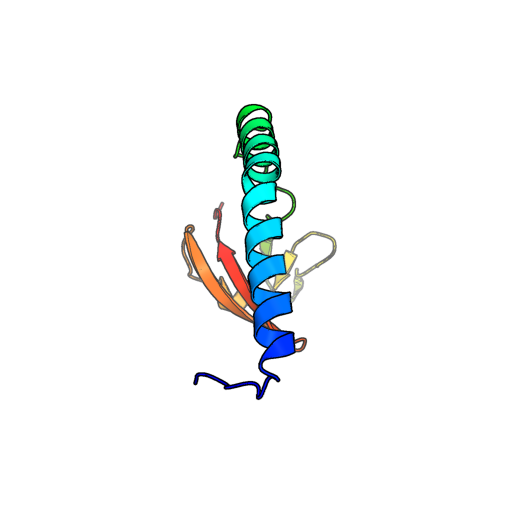A C 1
ATOM 715 O O . GLY A 1 93 ? 10.649 -0.944 5.876 1.00 79.25 93 GLY A O 1
ATOM 716 N N . GLU A 1 94 ? 9.396 -2.156 7.294 1.00 85.75 94 GLU A N 1
ATOM 717 C CA . GLU A 1 94 ? 8.812 -3.037 6.284 1.00 85.75 94 GLU A CA 1
ATOM 718 C C . GLU A 1 94 ? 7.572 -2.386 5.650 1.00 85.75 94 GLU A C 1
ATOM 720 O O . GLU A 1 94 ? 6.697 -1.881 6.359 1.00 85.75 94 GLU A O 1
ATOM 725 N N . TYR A 1 95 ? 7.464 -2.424 4.321 1.00 82.12 95 TYR A N 1
ATOM 726 C CA . TYR A 1 95 ? 6.268 -1.993 3.593 1.00 82.12 95 TYR A CA 1
ATOM 727 C C . TYR A 1 95 ? 5.909 -2.971 2.472 1.00 82.12 95 TYR A C 1
ATOM 729 O O . TYR A 1 95 ? 6.756 -3.684 1.942 1.00 82.12 95 TYR A O 1
ATOM 737 N N . LYS A 1 96 ? 4.625 -3.030 2.108 1.00 82.12 96 LYS A N 1
ATOM 738 C CA . LYS A 1 96 ? 4.128 -3.906 1.038 1.00 82.12 96 LYS A CA 1
ATOM 739 C C . LYS A 1 96 ? 3.894 -3.102 -0.226 1.00 82.12 96 LYS A C 1
ATOM 741 O O . LYS A 1 96 ? 3.183 -2.101 -0.188 1.00 82.12 96 LYS A O 1
ATOM 746 N N . VAL A 1 97 ? 4.433 -3.586 -1.336 1.00 83.19 97 VAL A N 1
ATOM 747 C CA . VAL A 1 97 ? 4.215 -3.021 -2.669 1.00 83.19 97 VAL A CA 1
ATOM 748 C C . VAL A 1 97 ? 3.493 -4.035 -3.533 1.00 83.19 97 VAL A C 1
ATOM 750 O O . VAL A 1 97 ? 3.747 -5.234 -3.440 1.00 83.19 97 VAL A O 1
ATOM 753 N N . THR A 1 98 ? 2.580 -3.567 -4.374 1.00 83.50 98 THR A N 1
ATOM 754 C CA . THR A 1 98 ? 1.931 -4.412 -5.379 1.00 83.50 98 THR A CA 1
ATOM 755 C C . THR A 1 98 ? 2.367 -3.935 -6.744 1.00 83.50 98 THR A C 1
ATOM 757 O O . THR A 1 98 ? 2.264 -2.748 -7.041 1.00 83.50 98 THR A O 1
ATOM 760 N N . ILE A 1 99 ? 2.880 -4.854 -7.554 1.00 84.81 99 ILE A N 1
ATOM 761 C CA . ILE A 1 99 ? 3.305 -4.540 -8.914 1.00 84.81 99 ILE A CA 1
ATOM 762 C C . ILE A 1 99 ? 2.036 -4.393 -9.742 1.00 84.81 99 ILE A C 1
ATOM 764 O O . ILE A 1 99 ? 1.309 -5.365 -9.921 1.00 84.81 99 ILE A O 1
ATOM 768 N N . VAL A 1 100 ? 1.745 -3.180 -10.198 1.00 84.06 100 VAL A N 1
ATOM 769 C CA . VAL A 1 100 ? 0.544 -2.908 -10.998 1.00 84.06 100 VAL A CA 1
ATOM 770 C C . VAL A 1 100 ? 0.774 -3.336 -12.446 1.00 84.06 100 VAL A C 1
ATOM 772 O O . VAL A 1 100 ? -0.052 -4.037 -13.020 1.00 84.06 100 VAL A O 1
ATOM 775 N N . GLU A 1 101 ? 1.929 -2.980 -13.005 1.00 79.56 101 GLU A N 1
ATOM 776 C CA . GLU A 1 101 ? 2.281 -3.232 -14.399 1.00 79.56 101 GLU A CA 1
ATOM 777 C C . GLU A 1 101 ? 3.806 -3.352 -14.545 1.00 79.56 101 GLU A C 1
ATOM 779 O O . GLU A 1 101 ? 4.557 -2.755 -13.772 1.00 79.56 101 GLU A O 1
ATOM 784 N N . VAL A 1 102 ? 4.263 -4.139 -15.521 1.00 80.69 102 VAL A N 1
ATOM 785 C CA . VAL A 1 102 ? 5.674 -4.239 -15.924 1.00 80.69 102 VAL A CA 1
ATOM 786 C C . VAL A 1 102 ? 5.727 -3.981 -17.427 1.00 80.69 102 VAL A C 1
ATOM 788 O O . VAL A 1 102 ? 5.055 -4.686 -18.180 1.00 80.69 102 VAL A O 1
ATOM 791 N N . LYS A 1 103 ? 6.492 -2.968 -17.842 1.00 75.94 103 LYS A N 1
ATOM 792 C CA . LYS A 1 103 ? 6.707 -2.590 -19.247 1.00 75.94 103 LYS A CA 1
ATOM 793 C C . LYS A 1 103 ? 8.085 -3.018 -19.734 1.00 75.94 103 LYS A C 1
ATOM 795 O O . LYS A 1 103 ? 9.031 -2.998 -18.912 1.00 75.94 103 LYS A O 1
#

Secondary structure (DSSP, 8-state):
--------HHHHHHHHHHHHHHHHHHHHHHHHHHHHHHHS-TT-GGGG----EEE-TTT-BTTTTEEETTSHHHHHHTTPPTT-EEEEEETTEEEEEE-----

Mean predicted aligned error: 14.47 Å

Foldseek 3Di:
DDDDDDDDPVRVVVVVVVVVVVVVVVVVVVVVVVVCPVVDDPVPPVVPDDDADEDDPVPADVVVRYHHCPAQVNVQCPPPAQQDWTWGQDPVGIDIDHRNHDD

Nearest PDB structures (foldseek):
  4wqt-assembly3_Z  TM=8.823E-01  e=4.290E-03  Thermus thermophilus HB8
  3aoh-assembly2_Y  TM=8.834E-01  e=1.243E-02  Thermus thermophilus HB8
  2f23-assembly2_B  TM=8.089E-01  e=1.979E-02  Thermus thermophilus HB27
  6rin-assembly1_F  TM=4.551E-01  e=1.481E-03  Escherichia coli K-12
  2eul-assembly1_A  TM=4.575E-01  e=1.163E-02  Thermus thermophilus HB8

Solvent-accessible surface area (backbone atoms only — not comparable to full-atom values): 6399 Å² total; per-residue (Å²): 137,87,81,83,77,91,70,55,76,67,56,52,49,53,51,51,52,48,53,52,52,54,57,71,53,43,63,62,56,50,51,52,52,50,50,49,58,73,73,41,69,85,83,67,61,56,92,80,56,83,82,70,44,78,34,54,80,91,67,43,34,75,93,78,34,22,39,22,52,85,38,48,62,34,51,44,50,56,96,59,58,62,70,43,74,33,69,23,70,44,100,93,47,76,48,78,48,65,37,81,72,78,134

pLDDT: mean 76.36, std 11.78, range [40.81, 88.69]